Protein AF-A0A7C4DNG4-F1 (afdb_monomer)

Solvent-accessible surface area (backbone atoms only — not comparable to full-atom values): 4905 Å² total; per-residue (Å²): 78,78,45,79,48,97,77,21,66,59,42,46,58,80,48,99,62,71,50,48,43,42,31,31,14,48,96,83,66,56,77,39,78,47,60,35,42,78,56,71,51,29,38,38,32,80,60,78,49,79,23,45,34,29,49,86,49,99,78,53,74,63,33,46,21,23,58,85,69,46,68,66,79,67,49,63,62,77,62,86,78,80,127

Secondary structure (DSSP, 8-state):
-EEE-TT-TT-EESSSS----EEEE-TT---EE--EEEETTEEEESS--SEEEES-SSS----EE-TTSPBPPPEESSS----

Foldseek 3Di:
DKAADPQAAAKDFQDPDFWFFKWAAAVVRDTDTFTWHDDRRMIDTPDDYPKMWGQPDPGGPGGIAHPVRHHDDTDIDPDPPPD

Nearest PDB structures (foldseek):
  7kmm-assembly2_B  TM=9.119E-01  e=4.242E-04  Xanthomonas citri pv. citri str. 306
  7kmm-assembly1_A  TM=9.151E-01  e=1.166E-03  Xanthomonas citri pv. citri str. 306
  6gyb-assembly1_b  TM=5.657E-01  e=2.046E+00  Xanthomonas citri pv. citri str. 306
  8iyk-assembly1_J  TM=3.531E-01  e=3.588E+00  Escherichia phage Lambda

Sequence (83 aa):
MVIEFDNATGLKKTDGASPTGFQVAGNDKLWRSVTATIQGSTVELAETGVYVRYAFAGKPTVNLVNGANLPAHPFRTDSATTN

Structure (mmCIF, N/CA/C/O backbone):
data_AF-A0A7C4DNG4-F1
#
_entry.id   AF-A0A7C4DNG4-F1
#
loop_
_atom_site.group_PDB
_atom_site.id
_atom_site.type_symbol
_atom_site.label_atom_id
_atom_site.label_alt_id
_atom_site.label_comp_id
_atom_site.label_asym_id
_atom_site.label_entity_id
_atom_site.label_seq_id
_atom_site.pdbx_PDB_ins_code
_atom_site.Cartn_x
_atom_site.Cartn_y
_atom_site.Cartn_z
_atom_site.occupancy
_atom_site.B_iso_or_equiv
_atom_site.auth_seq_id
_atom_site.auth_comp_id
_atom_site.auth_asym_id
_atom_site.auth_atom_id
_atom_site.pdbx_PDB_model_num
ATOM 1 N N . MET A 1 1 ? -4.339 -2.517 -10.277 1.00 83.62 1 MET A N 1
ATOM 2 C CA . MET A 1 1 ? -3.768 -3.786 -9.747 1.00 83.62 1 MET A CA 1
ATOM 3 C C . MET A 1 1 ? -4.485 -4.105 -8.451 1.00 83.62 1 MET A C 1
ATOM 5 O O . MET A 1 1 ? -4.669 -3.180 -7.672 1.00 83.62 1 MET A O 1
ATOM 9 N N . VAL A 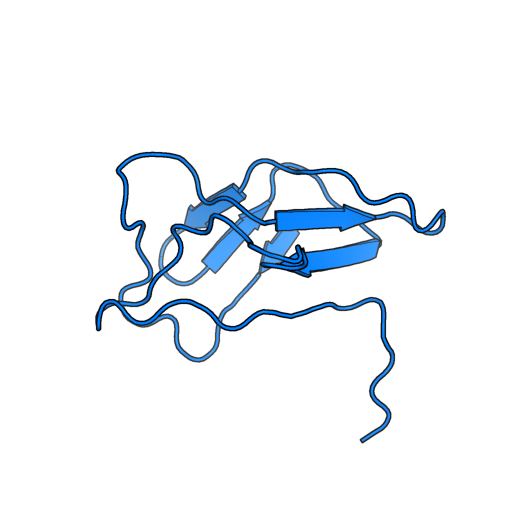1 2 ? -4.914 -5.350 -8.232 1.00 87.44 2 VAL A N 1
ATOM 10 C CA . VAL A 1 2 ? -5.718 -5.735 -7.058 1.00 87.44 2 VAL A CA 1
ATOM 11 C C . VAL A 1 2 ? -4.913 -6.673 -6.167 1.00 87.44 2 VAL A C 1
ATOM 13 O O . VAL A 1 2 ? -4.253 -7.580 -6.667 1.00 87.44 2 VAL A O 1
ATOM 16 N N . ILE A 1 3 ? -4.958 -6.424 -4.861 1.00 85.50 3 ILE A N 1
ATOM 17 C CA . ILE A 1 3 ? -4.312 -7.229 -3.828 1.00 85.50 3 ILE A CA 1
ATOM 18 C C . ILE A 1 3 ? -5.403 -7.795 -2.933 1.00 85.50 3 ILE A C 1
ATOM 20 O O . ILE A 1 3 ? -6.158 -7.047 -2.306 1.00 85.50 3 ILE A O 1
ATOM 24 N N . GLU A 1 4 ? -5.474 -9.117 -2.881 1.00 86.06 4 GLU A N 1
ATOM 25 C CA . GLU A 1 4 ? -6.340 -9.840 -1.964 1.00 86.06 4 GLU A CA 1
ATOM 26 C C . GLU A 1 4 ? -5.556 -10.229 -0.711 1.00 86.06 4 GLU A C 1
ATOM 28 O O . GLU A 1 4 ? -4.363 -10.529 -0.764 1.00 86.06 4 GLU A O 1
ATOM 33 N N . PHE A 1 5 ? -6.228 -10.168 0.432 1.00 81.81 5 PHE A N 1
ATOM 34 C CA . PHE A 1 5 ? -5.658 -10.491 1.729 1.00 81.81 5 PHE A CA 1
ATOM 35 C C . PHE A 1 5 ? -6.414 -11.690 2.303 1.00 81.81 5 PHE A C 1
ATOM 37 O O . PHE A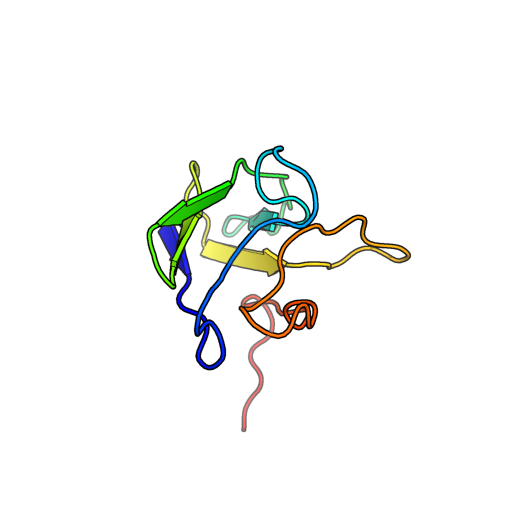 1 5 ? -7.614 -11.598 2.552 1.00 81.81 5 PHE A O 1
ATOM 44 N N . ASP A 1 6 ? -5.708 -12.779 2.607 1.00 76.69 6 ASP A N 1
ATOM 45 C CA . ASP A 1 6 ? -6.339 -14.015 3.103 1.00 76.69 6 ASP A CA 1
ATOM 46 C C . ASP A 1 6 ? -7.094 -13.821 4.432 1.00 76.69 6 ASP A C 1
ATOM 48 O O . ASP A 1 6 ? -8.086 -14.487 4.711 1.00 76.69 6 ASP A O 1
ATOM 52 N N . ASN A 1 7 ? -6.656 -12.865 5.260 1.00 75.25 7 ASN A N 1
ATOM 53 C CA . ASN A 1 7 ? -7.236 -12.566 6.575 1.00 75.25 7 ASN A CA 1
ATOM 54 C C . ASN A 1 7 ? -7.916 -11.181 6.627 1.00 75.25 7 ASN A C 1
ATOM 56 O O . ASN A 1 7 ? -7.824 -10.464 7.629 1.00 75.25 7 ASN A O 1
ATOM 60 N N . ALA A 1 8 ? -8.597 -10.790 5.544 1.00 76.31 8 ALA A N 1
ATOM 61 C CA . ALA A 1 8 ? -9.244 -9.480 5.387 1.00 76.31 8 ALA A CA 1
ATOM 62 C C . ALA A 1 8 ? -10.740 -9.426 5.728 1.00 76.31 8 ALA A C 1
ATOM 64 O O . ALA A 1 8 ? -11.441 -8.507 5.299 1.00 76.31 8 ALA A O 1
ATOM 65 N N . THR A 1 9 ? -11.257 -10.357 6.533 1.00 79.44 9 THR A N 1
ATOM 66 C CA . THR A 1 9 ? -12.642 -10.241 7.018 1.00 79.44 9 THR A CA 1
ATOM 67 C C . THR A 1 9 ? -12.814 -8.905 7.751 1.00 79.44 9 THR A C 1
ATOM 69 O O . THR A 1 9 ? -12.177 -8.664 8.778 1.00 79.44 9 THR A O 1
ATOM 72 N N . GLY A 1 10 ? -13.644 -8.012 7.201 1.00 79.88 10 GLY A N 1
ATOM 73 C CA . GLY A 1 10 ? -13.855 -6.659 7.724 1.00 79.88 10 GLY A CA 1
ATOM 74 C C . GLY A 1 10 ? -12.698 -5.680 7.485 1.00 79.88 10 GLY A C 1
ATOM 75 O O . GLY A 1 10 ? -12.467 -4.819 8.334 1.00 79.88 10 GLY A O 1
ATOM 76 N N . LEU A 1 11 ? -11.956 -5.820 6.378 1.00 83.94 11 LEU A N 1
ATOM 77 C CA . LEU A 1 11 ? -10.873 -4.905 6.007 1.00 83.94 11 LEU A CA 1
ATOM 78 C C . LEU A 1 11 ? -11.348 -3.449 6.013 1.00 83.94 11 LEU A C 1
ATOM 80 O O . LEU A 1 11 ? -12.328 -3.077 5.368 1.00 83.94 11 LEU A O 1
ATOM 84 N N . LYS A 1 12 ? -10.645 -2.620 6.774 1.00 86.50 12 LYS A N 1
ATOM 85 C CA . LYS A 1 12 ? -11.004 -1.229 7.015 1.00 86.50 12 LYS A CA 1
ATOM 86 C C . LYS A 1 12 ? -9.765 -0.388 7.293 1.00 86.50 12 LYS A C 1
ATOM 88 O O . LYS A 1 12 ? -8.630 -0.866 7.284 1.00 86.50 12 LYS A O 1
ATOM 93 N N . LYS A 1 13 ? -10.018 0.895 7.529 1.00 86.94 13 LYS A N 1
ATOM 94 C CA . LYS A 1 13 ? -9.002 1.916 7.771 1.00 86.94 13 LYS A CA 1
ATOM 95 C C . LYS A 1 13 ? -9.157 2.432 9.195 1.00 86.94 13 LYS A C 1
ATOM 97 O O . LYS A 1 13 ? -10.287 2.559 9.668 1.00 86.94 13 LYS A O 1
ATOM 102 N N . THR A 1 14 ? -8.046 2.658 9.886 1.00 84.88 14 THR A N 1
ATOM 103 C CA . THR A 1 14 ? -8.049 3.187 11.262 1.00 84.88 14 THR A CA 1
ATOM 104 C C . THR A 1 14 ? -8.299 4.688 11.302 1.00 84.88 14 THR A C 1
ATOM 106 O O . THR A 1 14 ? -8.899 5.181 12.253 1.00 84.88 14 THR A O 1
ATOM 109 N N . ASP A 1 15 ? -7.881 5.400 10.260 1.00 79.50 15 ASP A N 1
ATOM 110 C CA . ASP A 1 15 ? -8.249 6.780 9.991 1.00 79.50 15 ASP A CA 1
ATOM 111 C C . ASP A 1 15 ? -9.146 6.809 8.743 1.00 79.50 15 ASP A C 1
ATOM 113 O O . ASP A 1 15 ? -9.078 5.943 7.874 1.00 79.50 15 ASP A O 1
ATOM 117 N N . GLY A 1 16 ? -10.055 7.774 8.634 1.00 73.38 16 GLY A N 1
ATOM 118 C CA . GLY A 1 16 ? -10.934 7.889 7.462 1.00 73.38 16 GLY A CA 1
ATOM 119 C C . GLY A 1 16 ? -10.203 8.209 6.146 1.00 73.38 16 GLY A C 1
ATOM 120 O O . GLY A 1 16 ? -10.872 8.488 5.153 1.00 73.38 16 GLY A O 1
ATOM 121 N N . ALA A 1 17 ? -8.864 8.213 6.131 1.00 82.69 17 ALA A N 1
ATOM 122 C CA . ALA A 1 17 ? -8.037 8.546 4.978 1.00 82.69 17 ALA A CA 1
ATOM 123 C C . ALA A 1 17 ? -7.834 7.334 4.055 1.00 82.69 17 ALA A C 1
ATOM 125 O O . ALA A 1 17 ? -8.296 6.233 4.338 1.00 82.69 17 ALA A O 1
ATOM 126 N N . SER A 1 18 ? -7.166 7.523 2.915 1.00 84.44 18 SER A N 1
ATOM 127 C CA . SER A 1 18 ? -6.822 6.424 2.001 1.00 84.44 18 SER A CA 1
ATOM 128 C C . SER A 1 18 ? -5.786 5.475 2.625 1.00 84.44 18 SER A C 1
ATOM 130 O O . SER A 1 18 ? -4.944 5.934 3.398 1.00 84.44 18 SER A O 1
ATOM 13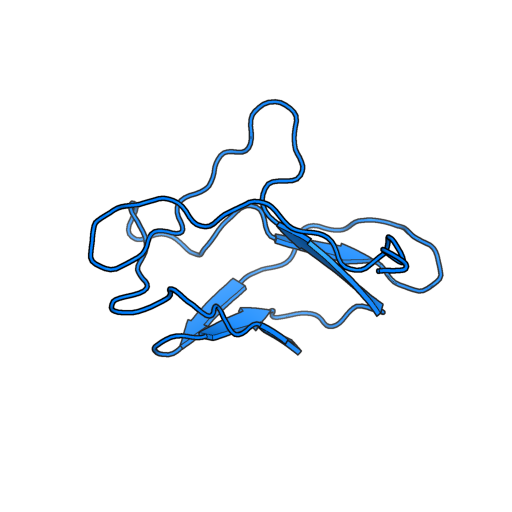2 N N . PRO A 1 19 ? -5.790 4.168 2.294 1.00 87.69 19 PRO A N 1
ATOM 133 C CA . PRO A 1 19 ? -4.772 3.234 2.758 1.00 87.69 19 PRO A CA 1
ATOM 134 C C . PRO A 1 19 ? -3.349 3.697 2.424 1.00 87.69 19 PRO A C 1
ATOM 136 O O . PRO A 1 19 ? -3.051 4.039 1.277 1.00 87.69 19 PRO A O 1
ATOM 139 N N . THR A 1 20 ? -2.467 3.681 3.419 1.00 89.50 20 THR A N 1
ATOM 140 C CA . THR A 1 20 ? -1.070 4.113 3.298 1.00 89.50 20 THR A CA 1
ATOM 141 C C . THR A 1 20 ? -0.099 2.935 3.355 1.00 89.50 20 THR A C 1
ATOM 143 O O . THR A 1 20 ? -0.438 1.833 3.778 1.00 89.50 20 THR A O 1
ATOM 146 N N . GLY A 1 21 ? 1.145 3.165 2.923 1.00 89.06 21 GLY A N 1
ATOM 147 C CA . GLY A 1 21 ? 2.229 2.181 3.013 1.00 89.06 21 GLY A CA 1
ATOM 148 C C . GLY A 1 21 ? 2.379 1.257 1.804 1.00 89.06 21 GLY A C 1
ATOM 149 O O . GLY A 1 21 ? 3.239 0.379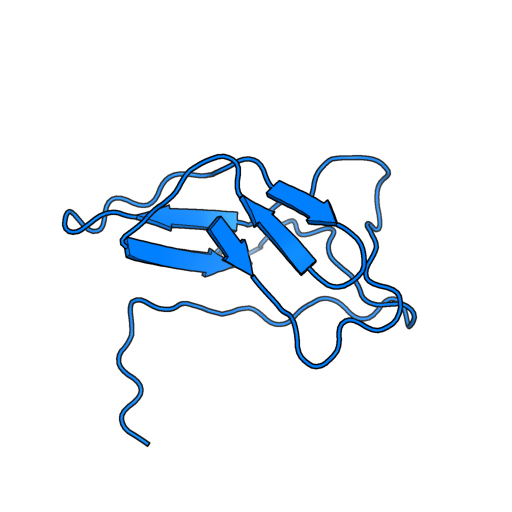 1.845 1.00 89.06 21 GLY A O 1
ATOM 150 N N . PHE A 1 22 ? 1.597 1.463 0.740 1.00 92.25 22 PHE A N 1
ATOM 151 C CA . PHE A 1 22 ? 1.728 0.745 -0.528 1.00 92.25 22 PHE A CA 1
ATOM 152 C C . PHE A 1 22 ? 2.749 1.403 -1.450 1.00 92.25 22 PHE A C 1
ATOM 154 O O . PHE A 1 22 ? 2.727 2.618 -1.669 1.00 92.25 22 PHE A O 1
ATOM 161 N N . GLN A 1 23 ? 3.631 0.583 -2.016 1.00 92.94 23 GLN A N 1
ATOM 162 C CA . GLN A 1 23 ? 4.602 1.019 -3.009 1.00 92.94 23 GLN A CA 1
ATOM 163 C C . GLN A 1 23 ? 4.704 -0.004 -4.134 1.00 92.94 23 GLN A C 1
ATOM 165 O O . GLN A 1 23 ? 4.667 -1.212 -3.893 1.00 92.94 23 GLN A O 1
ATOM 170 N N . VAL A 1 24 ? 4.867 0.494 -5.354 1.00 93.62 24 VAL A N 1
ATOM 171 C CA . VAL A 1 24 ? 5.031 -0.314 -6.564 1.00 93.62 24 VAL A CA 1
ATOM 172 C C . VAL A 1 24 ? 6.363 -0.003 -7.231 1.00 93.62 24 VAL A C 1
ATOM 174 O O . VAL A 1 24 ? 6.879 1.108 -7.108 1.00 93.62 24 VAL A O 1
ATOM 177 N N . ALA A 1 25 ? 6.922 -0.983 -7.932 1.00 92.94 25 ALA A N 1
ATOM 178 C CA . ALA A 1 25 ? 8.118 -0.816 -8.749 1.00 92.94 25 ALA A CA 1
ATOM 179 C C . ALA A 1 25 ? 7.970 -1.553 -10.084 1.00 92.94 25 ALA A C 1
ATOM 181 O O . ALA A 1 25 ? 7.275 -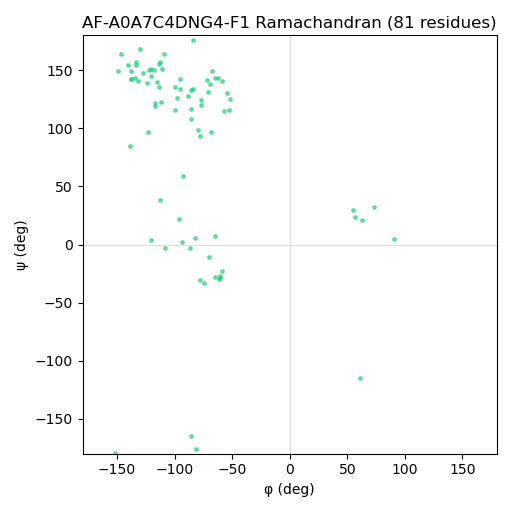2.570 -10.172 1.00 92.94 25 ALA A O 1
ATOM 182 N N . GLY A 1 26 ? 8.609 -1.035 -11.133 1.00 90.88 26 GLY A N 1
ATOM 183 C CA . GLY A 1 26 ? 8.716 -1.722 -12.416 1.00 90.88 26 GLY A CA 1
ATOM 184 C C . GLY A 1 26 ? 9.905 -2.685 -12.443 1.00 90.88 26 GLY A C 1
ATOM 185 O O . GLY A 1 26 ? 10.515 -2.992 -11.417 1.00 90.88 26 GLY A O 1
ATOM 186 N N . ASN A 1 27 ? 10.289 -3.124 -13.644 1.00 89.06 27 ASN A N 1
ATOM 187 C CA . ASN A 1 27 ? 11.531 -3.880 -13.860 1.00 89.06 27 ASN A CA 1
ATOM 188 C C . ASN A 1 27 ? 12.787 -3.105 -13.426 1.00 89.06 27 ASN A C 1
ATOM 190 O O . ASN A 1 27 ? 13.810 -3.718 -13.134 1.00 89.06 27 ASN A O 1
ATOM 194 N N . ASP A 1 28 ? 12.695 -1.777 -13.370 1.00 88.88 28 ASP A N 1
ATOM 195 C CA . ASP A 1 28 ? 13.733 -0.856 -12.903 1.00 88.88 28 ASP A CA 1
ATOM 196 C C . ASP A 1 28 ? 13.988 -0.923 -11.386 1.00 88.88 28 ASP A C 1
ATOM 198 O O . ASP A 1 28 ? 14.971 -0.360 -10.906 1.00 88.88 28 ASP A O 1
ATOM 202 N N . LYS A 1 29 ? 13.124 -1.616 -10.627 1.00 85.25 29 LYS A N 1
ATOM 203 C CA . LYS A 1 29 ? 13.157 -1.705 -9.157 1.00 85.25 29 LYS A CA 1
ATOM 204 C C . LYS A 1 29 ? 13.109 -0.335 -8.461 1.00 85.25 29 LYS A C 1
ATOM 206 O O . LYS A 1 29 ? 13.518 -0.214 -7.302 1.00 85.25 29 LYS A O 1
ATOM 211 N N . LEU A 1 30 ? 12.573 0.686 -9.134 1.00 90.50 30 LEU A N 1
ATOM 212 C CA . LEU A 1 30 ? 12.362 2.009 -8.553 1.00 90.50 30 LEU A CA 1
ATOM 213 C C . LEU A 1 30 ? 11.017 2.049 -7.826 1.00 90.50 30 LEU A C 1
ATOM 215 O O . LEU A 1 30 ? 9.948 2.054 -8.435 1.00 90.50 30 LEU A O 1
ATOM 219 N N . TRP A 1 31 ? 11.082 2.077 -6.497 1.00 90.12 31 TRP A N 1
ATOM 220 C CA . TRP A 1 31 ? 9.905 2.079 -5.635 1.00 90.12 31 TRP A CA 1
ATOM 221 C C . TRP A 1 31 ? 9.243 3.450 -5.585 1.00 90.12 31 TRP A C 1
ATOM 223 O O . TRP A 1 31 ? 9.864 4.437 -5.189 1.00 90.12 31 TRP A O 1
ATOM 233 N N . ARG A 1 32 ? 7.955 3.489 -5.915 1.00 91.44 32 ARG A N 1
ATOM 234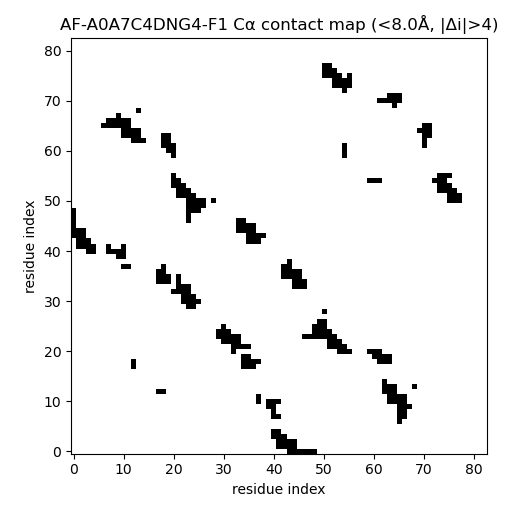 C CA . ARG A 1 32 ? 7.118 4.687 -5.858 1.00 91.44 32 ARG A CA 1
ATOM 235 C C . ARG A 1 32 ? 5.903 4.424 -4.985 1.00 91.44 32 ARG A C 1
ATOM 237 O O . ARG A 1 32 ? 5.324 3.340 -5.028 1.00 91.44 32 ARG A O 1
ATOM 244 N N . SER A 1 33 ? 5.544 5.404 -4.164 1.00 90.94 33 SER A N 1
ATOM 245 C CA . SER A 1 33 ? 4.308 5.356 -3.384 1.00 90.94 33 SER A CA 1
ATOM 246 C C . SER A 1 33 ? 3.113 5.494 -4.312 1.00 90.94 33 SER A C 1
ATOM 248 O O . SER A 1 33 ? 3.142 6.313 -5.225 1.00 90.94 33 SER A O 1
ATOM 250 N N . VAL A 1 34 ? 2.076 4.704 -4.059 1.00 92.00 34 VA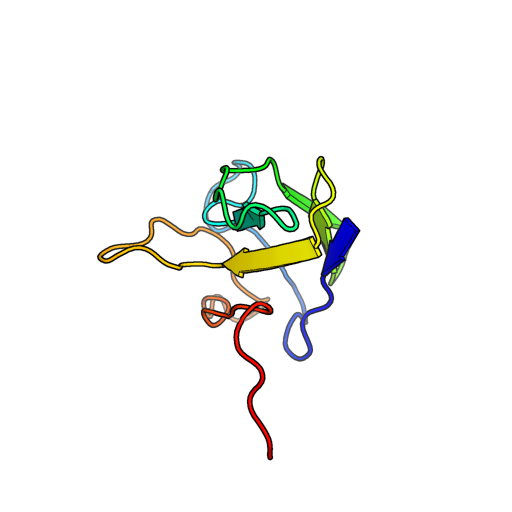L A N 1
ATOM 251 C CA . VAL A 1 34 ? 0.875 4.662 -4.894 1.00 92.00 34 VAL A CA 1
ATOM 252 C C . VAL A 1 34 ? -0.366 4.853 -4.034 1.00 92.00 34 VAL A C 1
ATOM 254 O O . VAL A 1 34 ? -0.407 4.435 -2.874 1.00 92.00 34 VAL A O 1
ATOM 257 N N . THR A 1 35 ? -1.392 5.476 -4.606 1.00 90.88 35 THR A N 1
ATOM 258 C CA . THR A 1 35 ? -2.706 5.552 -3.973 1.00 90.88 35 THR A CA 1
ATOM 259 C C . THR A 1 35 ? -3.376 4.182 -3.991 1.00 90.88 35 THR A C 1
ATOM 261 O O . THR A 1 35 ? -3.457 3.523 -5.027 1.00 90.88 35 THR A O 1
ATOM 264 N N . ALA A 1 36 ? -3.887 3.774 -2.836 1.00 91.19 36 ALA A N 1
ATOM 265 C CA . ALA A 1 36 ? -4.648 2.552 -2.655 1.00 91.19 36 ALA A CA 1
ATOM 266 C C . ALA A 1 36 ? -6.103 2.884 -2.292 1.00 91.19 36 ALA A C 1
ATOM 268 O O . ALA A 1 36 ? -6.374 3.949 -1.738 1.00 91.19 36 ALA A O 1
ATOM 269 N N . THR A 1 37 ? -7.031 1.975 -2.579 1.00 90.38 37 THR A N 1
ATOM 270 C CA . THR A 1 37 ? -8.443 2.051 -2.175 1.00 90.38 37 THR A CA 1
ATOM 271 C C . THR A 1 37 ? -8.905 0.674 -1.716 1.00 90.38 37 THR A C 1
ATOM 273 O O . THR A 1 37 ? -8.503 -0.329 -2.290 1.00 90.38 37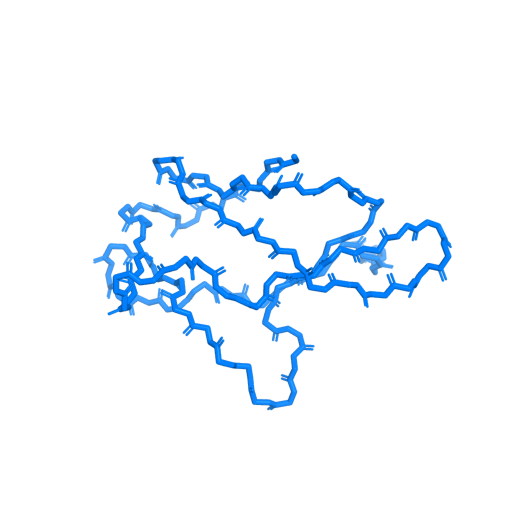 THR A O 1
ATOM 276 N N . ILE A 1 38 ? -9.739 0.606 -0.677 1.00 88.25 38 ILE A N 1
ATOM 277 C CA . ILE A 1 38 ? -10.332 -0.665 -0.232 1.00 88.25 38 ILE A CA 1
ATOM 278 C C . ILE A 1 38 ? -11.631 -0.895 -0.995 1.00 88.25 38 ILE A C 1
ATOM 280 O O . ILE A 1 38 ? -12.507 -0.031 -0.973 1.00 88.25 38 ILE A O 1
ATOM 284 N N . GLN A 1 39 ? -11.758 -2.072 -1.600 1.00 86.81 39 GLN A N 1
ATOM 285 C CA . GLN A 1 39 ? -12.972 -2.571 -2.236 1.00 86.81 39 GLN A CA 1
ATOM 286 C C . GLN A 1 39 ? -13.342 -3.907 -1.583 1.00 86.81 39 GLN A C 1
ATOM 288 O O . GLN A 1 39 ? -12.778 -4.957 -1.902 1.00 86.81 39 GLN A O 1
ATOM 293 N N . GLY A 1 40 ? -14.258 -3.869 -0.612 1.00 85.38 40 GLY A N 1
ATOM 294 C CA . GLY A 1 40 ? -14.623 -5.047 0.179 1.00 85.38 40 GLY A CA 1
ATOM 295 C C . GLY A 1 40 ? -13.430 -5.611 0.961 1.00 85.38 40 GLY A C 1
ATOM 296 O O . GLY A 1 40 ? -12.913 -4.952 1.859 1.00 85.38 40 GLY A O 1
ATOM 297 N N . SER A 1 41 ? -12.998 -6.827 0.618 1.00 84.38 41 SER A N 1
ATOM 298 C CA . SER A 1 41 ? -11.829 -7.515 1.195 1.00 84.38 41 SER A CA 1
ATOM 299 C C . SER A 1 41 ? -10.529 -7.302 0.410 1.00 84.38 41 SER A C 1
ATOM 301 O O . SER A 1 41 ? -9.493 -7.858 0.773 1.00 84.38 41 SER A O 1
ATOM 303 N N . THR A 1 42 ? -10.566 -6.508 -0.661 1.00 87.94 42 THR A N 1
ATOM 304 C CA . THR A 1 42 ? -9.419 -6.282 -1.547 1.00 87.94 42 THR A CA 1
ATOM 305 C C . THR A 1 42 ? -8.912 -4.849 -1.466 1.00 87.94 42 THR A C 1
ATOM 307 O O . THR A 1 42 ? -9.643 -3.926 -1.093 1.00 87.94 42 THR A O 1
ATOM 310 N N . VAL A 1 43 ? -7.644 -4.658 -1.826 1.00 90.12 43 VAL A N 1
ATOM 311 C CA . VAL A 1 43 ? -7.046 -3.339 -2.029 1.00 90.12 43 VAL A CA 1
ATOM 312 C C . VAL A 1 43 ? -6.727 -3.152 -3.503 1.00 90.12 43 VAL A C 1
ATOM 314 O O . VAL A 1 43 ? -5.961 -3.910 -4.092 1.00 90.12 43 VAL A O 1
ATOM 317 N N . GLU A 1 44 ? -7.284 -2.102 -4.086 1.00 92.19 44 GLU A N 1
ATOM 318 C CA . GLU A 1 44 ? -7.007 -1.678 -5.447 1.00 92.19 44 GLU A CA 1
ATOM 319 C C . GLU A 1 44 ? -5.972 -0.553 -5.447 1.00 92.19 44 GLU A C 1
ATOM 321 O O . GLU A 1 44 ? -6.131 0.467 -4.774 1.00 92.19 44 GLU A O 1
ATOM 326 N N . LEU A 1 45 ? -4.895 -0.745 -6.205 1.00 92.06 45 LEU A N 1
ATOM 327 C CA . LEU A 1 45 ? -3.857 0.255 -6.424 1.00 92.06 45 LEU A CA 1
ATOM 328 C C . LEU A 1 45 ? -4.126 1.028 -7.714 1.00 92.06 45 LEU A C 1
ATOM 330 O O . LEU A 1 45 ? -4.369 0.415 -8.760 1.00 92.06 45 LEU A O 1
ATOM 334 N N . ALA A 1 46 ? -4.010 2.357 -7.626 1.00 89.75 46 ALA A N 1
ATOM 335 C CA . ALA A 1 46 ? -4.220 3.289 -8.734 1.00 89.75 46 ALA A CA 1
ATOM 336 C C . ALA A 1 46 ? -3.196 3.120 -9.868 1.00 89.75 46 ALA A C 1
ATOM 338 O O . ALA A 1 46 ? -3.504 3.381 -11.027 1.00 89.75 46 ALA A O 1
ATOM 339 N N . GLU A 1 47 ? -1.991 2.650 -9.544 1.00 89.69 47 GLU A N 1
ATOM 340 C CA . GLU A 1 47 ? -0.942 2.341 -10.514 1.00 89.69 47 GLU A CA 1
ATOM 341 C C . GLU A 1 47 ? -0.574 0.857 -10.468 1.00 89.69 47 GLU A C 1
ATOM 343 O O . GLU A 1 47 ? -0.652 0.184 -9.434 1.00 89.69 47 GLU A O 1
ATOM 348 N N . THR A 1 48 ? -0.151 0.340 -11.616 1.00 87.62 48 THR A N 1
ATOM 349 C CA . THR A 1 48 ? 0.343 -1.029 -11.769 1.00 87.62 48 THR A CA 1
ATOM 350 C C . THR A 1 48 ? 1.867 -1.038 -11.782 1.00 87.62 48 THR A C 1
ATOM 352 O O . THR A 1 48 ? 2.486 -0.240 -12.484 1.00 87.62 48 THR A O 1
ATOM 355 N N . GLY A 1 49 ? 2.472 -1.974 -11.056 1.00 87.81 49 GLY A N 1
ATOM 356 C CA . GLY A 1 49 ? 3.902 -2.268 -11.121 1.00 87.81 49 GLY A CA 1
ATOM 357 C C . GLY A 1 49 ? 4.133 -3.764 -11.296 1.00 87.81 49 GLY A C 1
ATOM 358 O O . GLY A 1 49 ? 3.211 -4.559 -11.133 1.00 87.81 49 GLY A O 1
ATOM 359 N N . VAL A 1 50 ? 5.369 -4.138 -11.613 1.00 90.81 50 VAL A N 1
ATOM 360 C CA . VAL A 1 50 ? 5.797 -5.547 -11.639 1.00 90.81 50 VAL A CA 1
ATOM 361 C C . VAL A 1 50 ? 5.959 -6.081 -10.222 1.00 90.81 50 VAL A C 1
ATOM 363 O O . VAL A 1 50 ? 5.668 -7.242 -9.948 1.00 90.81 50 VAL A O 1
ATOM 366 N N . TYR A 1 51 ? 6.378 -5.210 -9.308 1.00 92.12 51 TYR A N 1
ATOM 367 C CA . TYR A 1 51 ? 6.572 -5.531 -7.909 1.00 92.12 51 TYR A CA 1
ATOM 368 C C . TYR A 1 51 ? 5.733 -4.636 -7.013 1.00 92.12 51 TYR A C 1
ATOM 370 O O . TYR A 1 51 ? 5.490 -3.466 -7.320 1.00 92.12 51 TYR A O 1
ATOM 378 N N . VAL A 1 52 ? 5.345 -5.187 -5.870 1.00 91.94 52 VAL A N 1
ATOM 379 C CA . VAL A 1 52 ? 4.536 -4.525 -4.853 1.00 91.94 52 VAL A CA 1
ATOM 380 C C . VAL A 1 52 ? 5.147 -4.788 -3.499 1.00 91.94 52 VAL A C 1
ATOM 382 O O . VAL A 1 52 ? 5.620 -5.891 -3.230 1.00 91.94 52 VAL A O 1
ATOM 385 N N . ARG A 1 53 ? 5.097 -3.789 -2.628 1.00 92.62 53 ARG A N 1
ATOM 386 C CA . ARG A 1 53 ? 5.364 -3.966 -1.207 1.00 92.62 53 ARG A CA 1
ATOM 387 C C . ARG A 1 53 ? 4.411 -3.139 -0.364 1.00 92.62 53 ARG A C 1
ATOM 389 O O . ARG A 1 53 ? 3.920 -2.095 -0.798 1.00 92.62 53 ARG A O 1
ATOM 396 N N . TYR A 1 54 ? 4.204 -3.605 0.856 1.00 91.19 54 TYR A N 1
ATOM 397 C CA . TYR A 1 54 ? 3.382 -2.956 1.862 1.00 91.19 54 TYR A CA 1
ATOM 398 C C . TYR A 1 54 ? 4.131 -2.881 3.194 1.00 91.19 54 TYR A C 1
ATOM 400 O O . TYR A 1 54 ? 4.831 -3.822 3.572 1.00 91.19 54 TYR A O 1
ATOM 408 N N . ALA A 1 55 ? 3.987 -1.751 3.893 1.00 89.94 55 ALA A N 1
ATOM 409 C CA . ALA A 1 55 ? 4.601 -1.479 5.197 1.00 89.94 55 ALA A CA 1
ATOM 410 C C . ALA A 1 55 ? 6.139 -1.641 5.226 1.00 89.94 55 ALA A C 1
ATOM 412 O O . ALA A 1 55 ? 6.728 -1.948 6.259 1.00 89.94 55 ALA A O 1
ATOM 413 N N . PHE A 1 56 ? 6.812 -1.403 4.096 1.00 86.44 56 PHE A N 1
ATOM 414 C CA . PHE A 1 56 ? 8.260 -1.587 3.949 1.00 86.44 56 PHE A CA 1
ATOM 415 C C . PHE A 1 56 ? 9.040 -0.293 4.245 1.00 86.44 56 PHE A C 1
ATOM 417 O O . PHE A 1 56 ? 9.741 0.255 3.394 1.00 86.44 56 PHE A O 1
ATOM 424 N N . ALA A 1 57 ? 8.877 0.226 5.461 1.00 80.12 57 ALA A N 1
ATOM 425 C CA . ALA A 1 57 ? 9.637 1.354 6.000 1.00 80.12 57 ALA A CA 1
ATOM 426 C C . ALA A 1 57 ? 10.098 1.019 7.425 1.00 80.12 57 ALA A C 1
ATOM 428 O O . ALA A 1 57 ? 9.481 0.193 8.086 1.00 80.12 57 ALA A O 1
ATOM 429 N N . GLY A 1 58 ? 11.160 1.662 7.926 1.00 79.69 58 GLY A N 1
ATOM 430 C CA . GLY A 1 58 ? 11.672 1.380 9.279 1.00 79.69 58 GLY A CA 1
ATOM 431 C C . GLY A 1 58 ? 10.662 1.674 10.399 1.00 79.69 58 GLY A C 1
ATOM 432 O O . GLY A 1 58 ? 10.672 1.018 11.436 1.00 79.69 58 GLY A O 1
ATOM 433 N N . LYS A 1 59 ? 9.766 2.641 10.173 1.00 79.25 59 LYS A N 1
ATOM 434 C CA . LYS A 1 59 ? 8.579 2.923 10.992 1.00 79.25 59 LYS A CA 1
ATOM 435 C C . LYS A 1 59 ? 7.417 3.239 10.046 1.00 79.25 59 LYS A C 1
ATOM 437 O O . LYS A 1 59 ? 7.232 4.404 9.694 1.00 79.25 59 LYS A O 1
ATOM 442 N N . PRO A 1 60 ? 6.707 2.223 9.536 1.00 80.44 60 PRO A N 1
ATOM 443 C CA . PRO A 1 60 ? 5.684 2.435 8.531 1.00 80.44 60 PRO A CA 1
ATOM 444 C C . PRO A 1 60 ? 4.422 2.990 9.196 1.00 80.44 60 PRO A C 1
ATOM 446 O O . PRO A 1 60 ? 3.833 2.350 10.063 1.00 80.44 60 PRO A O 1
ATOM 449 N N . THR A 1 61 ? 3.994 4.179 8.778 1.00 82.38 61 THR A N 1
ATOM 450 C CA . THR A 1 61 ? 2.676 4.706 9.147 1.00 82.38 61 THR A CA 1
ATOM 451 C C . THR A 1 61 ? 1.635 4.047 8.254 1.00 82.38 61 THR A C 1
ATOM 453 O O . THR A 1 61 ? 1.466 4.435 7.095 1.00 82.38 61 THR A O 1
ATOM 456 N N . VAL A 1 62 ? 0.974 3.021 8.786 1.00 88.62 62 VAL A N 1
ATOM 457 C CA . VAL A 1 62 ? -0.074 2.265 8.096 1.00 88.62 62 VAL A CA 1
ATOM 458 C C . VAL A 1 62 ? -1.383 2.328 8.858 1.00 88.62 62 VAL A C 1
ATOM 460 O O . VAL A 1 62 ? -1.409 2.332 10.086 1.00 88.62 62 VAL A O 1
ATOM 463 N N . ASN A 1 63 ? -2.470 2.360 8.104 1.00 89.69 63 ASN A N 1
ATOM 464 C CA . ASN A 1 63 ? -3.833 2.475 8.604 1.00 89.69 63 ASN A CA 1
ATOM 465 C C . ASN A 1 63 ? -4.715 1.285 8.196 1.00 89.69 63 ASN A C 1
ATOM 467 O O . ASN A 1 63 ? -5.907 1.292 8.487 1.00 89.69 63 ASN A O 1
ATOM 471 N N . LEU A 1 64 ? -4.162 0.265 7.528 1.00 89.25 64 LEU A N 1
ATOM 472 C CA . LEU A 1 64 ? -4.922 -0.891 7.059 1.00 89.25 64 LEU A CA 1
ATOM 473 C C . LEU A 1 64 ? -5.038 -1.955 8.156 1.00 89.25 64 LEU A C 1
ATOM 475 O O . LEU A 1 64 ? -4.037 -2.547 8.576 1.00 89.25 64 LEU A O 1
ATOM 479 N N . VAL A 1 65 ? -6.271 -2.223 8.583 1.00 88.69 65 VAL A N 1
ATOM 480 C CA . VAL A 1 65 ? -6.593 -3.221 9.610 1.00 88.69 65 VAL A CA 1
ATOM 481 C C . VAL A 1 65 ? -7.757 -4.102 9.171 1.00 88.69 65 VAL A C 1
ATOM 483 O O . VAL A 1 65 ? -8.603 -3.681 8.386 1.00 88.69 65 VAL A O 1
ATOM 486 N N . ASN A 1 66 ? -7.838 -5.320 9.695 1.00 85.75 66 ASN A N 1
ATOM 487 C CA . ASN A 1 66 ? -9.014 -6.170 9.507 1.00 85.75 66 ASN A CA 1
ATOM 488 C C . ASN A 1 66 ? -10.151 -5.813 10.493 1.00 85.75 66 ASN A C 1
ATOM 490 O O . ASN A 1 66 ? -10.050 -4.875 11.294 1.00 85.75 66 ASN A O 1
ATOM 494 N N . GLY A 1 67 ? -11.243 -6.582 10.461 1.00 83.81 67 GLY A N 1
ATOM 495 C CA . GLY A 1 67 ? -12.419 -6.366 11.306 1.00 83.81 67 GLY A CA 1
ATOM 496 C C . GLY A 1 67 ? -12.122 -6.444 12.806 1.00 83.81 67 GLY A C 1
ATOM 497 O O . GLY A 1 67 ? -12.774 -5.755 13.590 1.00 83.81 67 GLY A O 1
ATOM 498 N N . ALA A 1 68 ? -11.085 -7.193 13.193 1.00 86.88 68 ALA A N 1
ATOM 499 C CA . ALA A 1 68 ? -10.597 -7.308 14.567 1.00 86.88 68 ALA A CA 1
ATOM 500 C C . ALA A 1 68 ? -9.658 -6.158 14.990 1.00 86.88 68 ALA A C 1
ATOM 502 O O . ALA A 1 68 ? -9.124 -6.183 16.095 1.00 86.88 68 ALA A O 1
ATOM 503 N N . ASN A 1 69 ? -9.465 -5.138 14.143 1.00 85.50 69 ASN A N 1
ATOM 504 C CA . ASN A 1 69 ? -8.493 -4.050 14.323 1.00 85.50 69 ASN A CA 1
ATOM 505 C C . ASN A 1 69 ? -7.028 -4.518 14.350 1.00 85.50 69 ASN A C 1
ATOM 507 O O . ASN A 1 69 ? -6.163 -3.802 14.855 1.00 85.50 69 ASN A O 1
ATOM 511 N N . LEU A 1 70 ? -6.732 -5.698 13.798 1.00 86.88 70 LEU A N 1
ATOM 512 C CA . LEU A 1 70 ? -5.357 -6.161 13.655 1.00 86.88 70 LEU A CA 1
ATOM 513 C C . LEU A 1 70 ? -4.744 -5.568 12.382 1.00 86.88 70 LEU A C 1
ATOM 515 O O . LEU A 1 70 ? -5.400 -5.595 11.334 1.00 86.88 70 LEU A O 1
ATOM 519 N N . PRO A 1 71 ? -3.512 -5.037 12.447 1.00 86.81 71 PRO A N 1
ATOM 520 C CA . PRO A 1 71 ? -2.828 -4.494 11.281 1.00 86.81 71 PRO A CA 1
ATOM 521 C C . PRO A 1 71 ? -2.531 -5.588 10.258 1.00 86.81 71 PRO A C 1
ATOM 523 O O . PRO A 1 71 ? -2.177 -6.712 10.614 1.00 86.81 71 PRO A O 1
ATOM 526 N N . ALA A 1 72 ? -2.644 -5.242 8.976 1.00 86.81 72 ALA A N 1
ATOM 527 C CA . ALA A 1 72 ? -2.197 -6.122 7.905 1.00 86.81 72 ALA A CA 1
ATOM 528 C C . ALA A 1 72 ? -0.681 -6.374 8.006 1.00 86.81 72 ALA A C 1
ATOM 530 O O . ALA A 1 72 ? 0.091 -5.473 8.349 1.00 86.81 72 ALA A O 1
ATOM 531 N N . HIS A 1 73 ? -0.248 -7.594 7.686 1.00 86.75 73 HIS A N 1
ATOM 532 C CA . HIS A 1 73 ? 1.168 -7.950 7.720 1.00 86.75 73 HIS A CA 1
ATOM 533 C C . HIS A 1 73 ? 1.950 -7.286 6.572 1.00 86.75 73 HIS A C 1
ATOM 535 O O . HIS A 1 73 ? 1.440 -7.223 5.450 1.00 86.75 73 HIS A O 1
ATOM 541 N N . PRO A 1 74 ? 3.193 -6.822 6.814 1.00 88.50 74 PRO A N 1
ATOM 542 C CA . PRO A 1 74 ? 4.092 -6.383 5.750 1.00 88.50 74 PRO A CA 1
ATOM 543 C C . PRO A 1 74 ? 4.354 -7.508 4.744 1.00 88.50 74 PRO A C 1
ATOM 545 O O . PRO A 1 74 ? 4.564 -8.656 5.134 1.00 88.50 74 PRO A O 1
ATOM 548 N N . PHE A 1 75 ? 4.406 -7.171 3.458 1.00 88.88 75 PHE A N 1
ATOM 549 C CA . PHE A 1 75 ? 4.751 -8.115 2.391 1.00 88.88 75 PHE A CA 1
ATOM 550 C C . PHE A 1 75 ? 5.515 -7.416 1.263 1.00 88.88 75 PHE A C 1
ATOM 552 O O . PHE A 1 75 ? 5.505 -6.186 1.151 1.00 88.88 75 PHE A O 1
ATOM 559 N N . ARG A 1 76 ? 6.168 -8.209 0.409 1.00 90.38 76 ARG A N 1
ATOM 560 C CA . ARG A 1 76 ? 6.790 -7.766 -0.847 1.00 90.38 76 ARG A CA 1
ATOM 561 C C . ARG A 1 76 ? 6.765 -8.891 -1.879 1.00 90.38 76 ARG A C 1
ATOM 563 O O . ARG A 1 76 ? 6.859 -10.051 -1.493 1.00 90.38 76 ARG A O 1
ATOM 570 N N 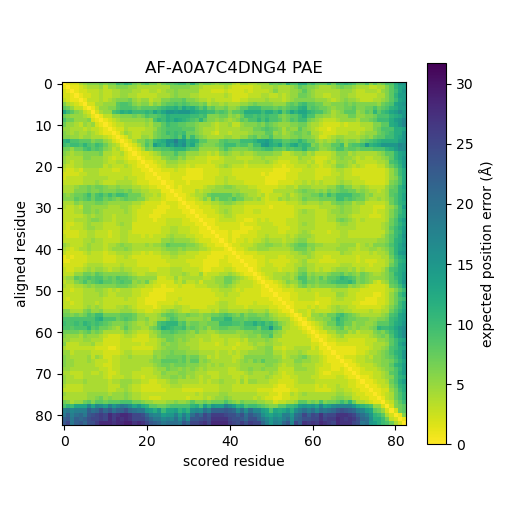. THR A 1 77 ? 6.676 -8.554 -3.161 1.00 88.19 77 THR A N 1
ATOM 571 C CA . THR A 1 77 ? 6.617 -9.538 -4.259 1.00 88.19 77 THR A CA 1
ATOM 572 C C . THR A 1 77 ? 7.890 -9.605 -5.105 1.00 88.19 77 THR A C 1
ATOM 574 O O . THR A 1 77 ? 7.983 -10.440 -5.997 1.00 88.19 77 THR A O 1
ATOM 577 N N . ASP A 1 78 ? 8.891 -8.758 -4.845 1.00 84.88 78 ASP A N 1
ATOM 578 C CA . ASP A 1 78 ? 10.164 -8.754 -5.586 1.00 84.88 78 ASP A CA 1
ATOM 579 C C . ASP A 1 78 ? 11.218 -9.728 -5.045 1.00 84.88 78 ASP A C 1
ATOM 581 O O . ASP A 1 78 ? 12.295 -9.865 -5.629 1.00 84.88 78 ASP A O 1
ATOM 585 N N . SER A 1 79 ? 10.911 -10.412 -3.945 1.00 75.31 79 SER A N 1
ATOM 586 C CA . SER A 1 79 ? 11.721 -11.509 -3.430 1.00 75.31 79 SER A CA 1
ATOM 587 C C . SER A 1 79 ? 11.091 -12.831 -3.850 1.00 75.31 79 SER A C 1
ATOM 589 O O . SER A 1 79 ? 9.994 -13.162 -3.407 1.00 75.31 79 SER A O 1
ATOM 591 N N . ALA A 1 80 ? 11.796 -13.605 -4.675 1.00 53.56 80 ALA A N 1
ATOM 592 C CA . ALA A 1 80 ? 11.467 -15.008 -4.877 1.00 53.56 80 ALA A CA 1
ATOM 593 C C . ALA A 1 80 ? 11.770 -15.758 -3.572 1.00 53.56 80 ALA A C 1
ATOM 595 O O . ALA A 1 80 ? 12.920 -16.105 -3.309 1.00 53.56 80 ALA A O 1
ATOM 596 N N . THR A 1 81 ? 10.766 -15.983 -2.728 1.00 42.97 81 THR A N 1
ATOM 597 C CA . THR A 1 81 ? 10.894 -17.017 -1.701 1.00 42.97 81 THR A CA 1
ATOM 598 C C . THR A 1 81 ? 10.658 -18.346 -2.407 1.00 42.97 81 THR A C 1
ATOM 600 O O . THR A 1 81 ? 9.519 -18.757 -2.610 1.00 42.97 81 THR A O 1
ATOM 603 N N . THR A 1 82 ? 11.740 -18.988 -2.853 1.00 35.88 82 THR A N 1
ATOM 604 C CA . THR A 1 82 ? 11.766 -20.444 -3.031 1.00 35.88 82 THR A CA 1
ATOM 605 C C . THR A 1 82 ? 11.323 -21.061 -1.711 1.00 35.88 82 THR A C 1
ATOM 607 O O . THR A 1 82 ? 11.964 -20.831 -0.685 1.00 35.88 82 THR A O 1
ATOM 610 N N . ASN A 1 83 ? 10.183 -21.744 -1.756 1.00 35.62 83 ASN A N 1
ATOM 611 C CA . ASN A 1 83 ? 9.701 -22.617 -0.693 1.00 35.62 83 ASN A CA 1
ATOM 612 C C . ASN A 1 83 ? 10.599 -23.858 -0.607 1.00 35.62 83 ASN A C 1
ATOM 614 O O . ASN A 1 83 ? 11.056 -24.301 -1.688 1.00 35.62 83 ASN A O 1
#

Radius of gyration: 12.47 Å; Cα contacts (8 Å, |Δi|>4): 167; chains: 1; bounding box: 28×31×28 Å

Mean predicted aligned error: 5.41 Å

pLDDT: mean 84.61, std 10.73, range [35.62, 93.62]